Protein AF-A0A3B8JFG4-F1 (afdb_monomer_lite)

Foldseek 3Di:
DPDPPVVVVVVVVVVVVVVVVVVVVVVVVVVVVVVVVVVVVVVVVVVVPDDQDDPVSVVVVVVVVVVVVVVLVVVVVVVVVVLQVVLVVCCVPPHVVRSVVSVVVSVVVSVD

Structure (mmCIF, N/CA/C/O backbone):
data_AF-A0A3B8JFG4-F1
#
_entry.id   AF-A0A3B8JFG4-F1
#
loop_
_atom_site.group_PDB
_atom_site.id
_atom_site.type_symbol
_atom_site.label_atom_id
_atom_site.label_alt_id
_atom_site.label_comp_id
_atom_site.label_asym_id
_atom_site.label_entity_id
_atom_site.label_seq_id
_atom_site.pdbx_PDB_ins_code
_atom_site.Cartn_x
_atom_site.Cartn_y
_atom_site.Cartn_z
_atom_site.occupancy
_atom_site.B_iso_or_equiv
_atom_site.auth_seq_id
_atom_site.auth_comp_id
_atom_site.auth_asym_id
_atom_site.auth_atom_id
_atom_site.pdbx_PDB_model_num
ATOM 1 N N . MET A 1 1 ? -17.653 44.454 40.925 1.00 52.78 1 MET A N 1
ATOM 2 C CA . MET A 1 1 ? -18.273 43.715 39.795 1.00 52.78 1 MET A CA 1
ATOM 3 C C . MET A 1 1 ? -17.380 43.697 38.534 1.00 52.78 1 MET A C 1
ATOM 5 O O . MET A 1 1 ? -17.873 43.921 37.441 1.00 52.78 1 MET A O 1
ATOM 9 N N . GLY A 1 2 ? -16.069 43.414 38.646 1.00 55.16 2 GLY A N 1
ATOM 10 C CA . GLY A 1 2 ? -15.118 43.520 37.514 1.00 55.16 2 GLY A CA 1
ATOM 11 C C . GLY A 1 2 ? -14.401 42.229 37.079 1.00 55.16 2 GLY A C 1
ATOM 12 O O . GLY A 1 2 ? -13.661 42.262 36.104 1.00 55.16 2 GLY A O 1
ATOM 13 N N . GLN A 1 3 ? -14.592 41.095 37.768 1.00 53.41 3 GLN A N 1
ATOM 14 C CA . GLN A 1 3 ? -13.831 39.857 37.498 1.00 53.41 3 GLN A CA 1
ATOM 15 C C . GLN A 1 3 ? -14.503 38.877 36.516 1.00 53.41 3 GLN A C 1
ATOM 17 O O . GLN A 1 3 ? -13.855 37.955 36.031 1.00 53.41 3 GLN A O 1
ATOM 22 N N . THR A 1 4 ? -15.783 39.057 36.180 1.00 59.69 4 THR A N 1
ATOM 23 C CA . THR A 1 4 ? -16.517 38.113 35.314 1.00 59.69 4 THR A CA 1
ATOM 24 C C . THR A 1 4 ? -16.226 38.299 33.821 1.00 59.69 4 THR A C 1
ATOM 26 O O . THR A 1 4 ? -16.380 37.362 33.044 1.00 59.69 4 THR A O 1
ATOM 29 N N . ASN A 1 5 ? -15.770 39.484 33.399 1.00 58.69 5 ASN A N 1
ATOM 30 C CA . ASN A 1 5 ? -15.576 39.809 31.979 1.00 58.69 5 ASN A CA 1
ATOM 31 C C . ASN A 1 5 ? -14.160 39.465 31.462 1.00 58.69 5 ASN A C 1
ATOM 33 O O . ASN A 1 5 ? -13.945 39.281 30.264 1.00 58.69 5 ASN A O 1
ATOM 37 N N . THR A 1 6 ? -13.170 39.337 32.351 1.00 62.59 6 THR A N 1
ATOM 38 C CA . THR A 1 6 ? -11.789 38.975 31.983 1.00 62.59 6 THR A CA 1
ATOM 39 C C . THR A 1 6 ? -11.620 37.468 31.785 1.00 62.59 6 THR A C 1
ATOM 41 O O . THR A 1 6 ? -10.946 37.054 30.843 1.00 62.59 6 THR A O 1
ATOM 44 N N . THR A 1 7 ? -12.292 36.645 32.592 1.00 61.97 7 THR A N 1
ATOM 45 C CA . THR A 1 7 ? -12.234 35.173 32.519 1.00 61.97 7 THR A CA 1
ATOM 46 C C . THR A 1 7 ? -12.928 34.598 31.277 1.00 61.97 7 THR A C 1
ATOM 48 O O . THR A 1 7 ? -12.452 33.618 30.703 1.00 61.97 7 THR A O 1
ATOM 51 N N . MET A 1 8 ? -13.998 35.229 30.778 1.00 59.88 8 MET A N 1
ATOM 52 C CA . MET A 1 8 ? -14.635 34.803 29.521 1.00 59.88 8 MET A CA 1
ATOM 53 C C . MET A 1 8 ? -13.784 35.128 28.282 1.00 59.88 8 MET A C 1
ATOM 55 O O . MET A 1 8 ? -13.727 34.334 27.340 1.00 59.88 8 MET A O 1
ATOM 59 N N . ARG A 1 9 ? -13.062 36.259 28.283 1.00 64.31 9 ARG A N 1
ATOM 60 C CA . ARG A 1 9 ? -12.164 36.625 27.171 1.00 64.31 9 ARG A CA 1
ATOM 61 C C . ARG A 1 9 ? -10.918 35.740 27.113 1.00 64.31 9 ARG A C 1
ATOM 63 O O . ARG A 1 9 ? -10.450 35.447 26.013 1.00 64.31 9 ARG A O 1
ATOM 70 N N . THR A 1 10 ? -10.393 35.287 28.254 1.00 64.62 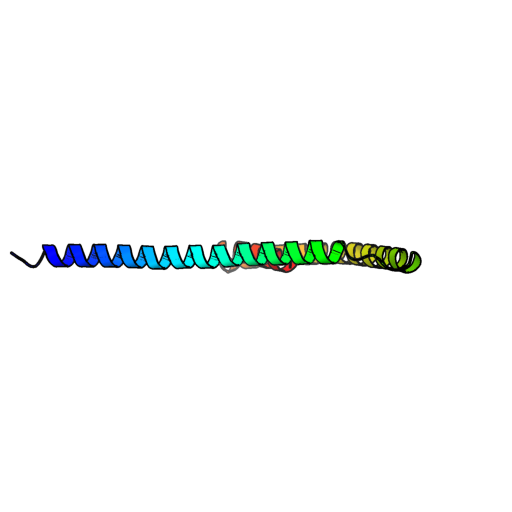10 THR A N 1
ATOM 71 C CA . THR A 1 10 ? -9.231 34.382 28.283 1.00 64.62 10 THR A CA 1
ATOM 72 C C . THR A 1 10 ? -9.591 32.969 27.820 1.00 64.62 10 THR A C 1
ATOM 74 O O . THR A 1 10 ? -8.870 32.424 26.982 1.00 64.62 10 THR A O 1
ATOM 77 N N . LYS A 1 11 ? -10.735 32.408 28.246 1.00 65.50 11 LYS A N 1
ATOM 78 C CA . LYS A 1 11 ? -11.183 31.068 27.814 1.00 65.50 11 LYS A CA 1
ATOM 79 C C . LYS A 1 11 ? -11.444 30.995 26.302 1.00 65.50 11 LYS A C 1
ATOM 81 O O . LYS A 1 11 ? -10.935 30.103 25.630 1.00 65.50 11 LYS A O 1
ATOM 86 N N . GLY A 1 12 ? -12.134 31.992 25.737 1.00 70.50 12 GLY A N 1
ATOM 87 C CA . GLY A 1 12 ? -12.385 32.058 24.290 1.00 70.50 12 GLY A CA 1
ATOM 88 C C . GLY A 1 12 ? -11.121 32.260 23.441 1.00 70.50 12 GLY A C 1
ATOM 89 O O . GLY A 1 12 ? -11.050 31.782 22.306 1.00 70.50 12 GLY A O 1
ATOM 90 N N . LYS A 1 13 ? -10.099 32.941 23.980 1.00 69.56 13 LYS A N 1
ATOM 91 C CA . LYS A 1 13 ? -8.795 33.097 23.315 1.00 69.56 13 LYS A CA 1
ATOM 92 C C . LYS A 1 13 ? -7.987 31.794 23.359 1.00 69.56 13 LYS A C 1
ATOM 94 O O . LYS A 1 13 ? -7.382 31.460 22.347 1.00 69.56 13 LYS A O 1
ATOM 99 N N . SER A 1 14 ? -8.035 31.050 24.468 1.00 67.62 14 SER A N 1
ATOM 100 C CA . SER A 1 14 ? -7.390 29.735 24.616 1.00 67.62 14 SER A CA 1
ATOM 101 C C . SER A 1 14 ? -7.919 28.719 23.603 1.00 67.62 14 SER A C 1
ATOM 103 O O . SER A 1 14 ? -7.143 28.201 22.806 1.00 67.62 14 SER A O 1
ATOM 105 N N . GLU A 1 15 ? -9.239 28.516 23.529 1.00 71.31 15 GLU A N 1
ATOM 106 C CA . GLU A 1 15 ? -9.821 27.534 22.595 1.00 71.31 15 GLU A CA 1
ATOM 107 C C . GLU A 1 15 ? -9.637 27.924 21.125 1.00 71.31 15 GLU A C 1
ATOM 109 O O . GLU A 1 15 ? -9.472 27.074 20.248 1.00 71.31 15 GLU A O 1
ATOM 114 N N . ARG A 1 16 ? -9.626 29.230 20.824 1.00 72.69 16 ARG A N 1
ATOM 115 C CA . ARG A 1 16 ? -9.313 29.710 19.473 1.00 72.69 16 ARG A CA 1
ATOM 116 C C . ARG A 1 16 ? -7.845 29.467 19.115 1.00 72.69 16 ARG A C 1
ATOM 118 O O . ARG A 1 16 ? -7.573 29.164 17.956 1.00 72.69 16 ARG A O 1
ATOM 125 N N . MET A 1 17 ? -6.917 29.601 20.063 1.00 68.69 17 MET A N 1
ATOM 126 C CA . MET A 1 17 ? -5.504 29.275 19.840 1.00 68.69 17 MET A CA 1
ATOM 127 C C . MET A 1 17 ? -5.307 27.762 19.682 1.00 68.69 17 MET A C 1
ATOM 129 O O . MET A 1 17 ? -4.649 27.349 18.735 1.00 68.69 17 MET A O 1
ATOM 133 N N . GLU A 1 18 ? -5.952 26.934 20.503 1.00 73.38 18 GLU A N 1
ATOM 134 C CA . GLU A 1 18 ? -5.892 25.467 20.407 1.00 73.38 18 GLU A CA 1
ATOM 135 C C . GLU A 1 18 ? -6.460 24.940 19.075 1.00 73.38 18 GLU A C 1
ATOM 137 O O . GLU A 1 18 ? -5.826 24.128 18.392 1.00 73.38 18 GLU A O 1
ATOM 142 N N . ARG A 1 19 ? -7.594 25.488 18.610 1.00 78.81 19 ARG A N 1
ATOM 143 C CA . ARG A 1 19 ? -8.110 25.198 17.259 1.00 78.81 19 ARG A CA 1
ATOM 144 C C . ARG A 1 19 ? -7.170 25.657 16.146 1.00 78.81 19 ARG A C 1
ATOM 146 O O . ARG A 1 19 ? -7.037 24.968 15.142 1.00 78.81 19 ARG A O 1
ATOM 153 N N . LYS A 1 20 ? -6.507 26.809 16.295 1.00 74.38 20 LYS A N 1
ATOM 154 C CA . LYS A 1 20 ? -5.528 27.285 15.302 1.00 74.38 20 LYS A CA 1
ATOM 155 C C . LYS A 1 20 ? -4.288 26.395 15.240 1.00 74.38 20 LYS A C 1
ATOM 157 O O . LYS A 1 20 ? -3.806 26.128 14.141 1.00 74.38 20 LYS A O 1
ATOM 162 N N . MET A 1 21 ? -3.801 25.916 16.385 1.00 75.00 21 MET A N 1
ATOM 163 C CA . MET A 1 21 ? -2.654 25.009 16.443 1.00 75.00 21 MET A CA 1
ATOM 164 C C . MET A 1 21 ? -3.004 23.640 15.843 1.00 75.00 21 MET A C 1
ATOM 166 O O . MET A 1 21 ? -2.248 23.145 15.012 1.00 75.00 21 MET A O 1
ATOM 170 N N . SER A 1 22 ? -4.173 23.071 16.164 1.00 83.38 22 SER A N 1
ATOM 171 C CA . SER A 1 22 ? -4.624 21.794 15.577 1.00 83.38 22 SER A CA 1
ATOM 172 C C . SER A 1 22 ? -4.885 21.878 14.068 1.00 83.38 22 SER A C 1
ATOM 174 O O . SER A 1 22 ? -4.437 20.997 13.336 1.00 83.38 22 SER A O 1
ATOM 176 N N . LEU A 1 23 ? -5.518 22.951 13.567 1.00 83.94 23 LEU A N 1
ATOM 177 C CA . LEU A 1 23 ? -5.687 23.143 12.118 1.00 83.94 23 LEU A CA 1
ATOM 178 C C . LEU A 1 23 ? -4.341 23.259 11.397 1.00 83.94 23 LEU A C 1
ATOM 180 O O . LEU A 1 23 ? -4.149 22.625 10.363 1.00 83.94 23 LEU A O 1
ATOM 184 N N . THR A 1 24 ? -3.409 24.049 11.937 1.00 87.56 24 THR A N 1
ATOM 185 C CA . THR A 1 24 ? -2.079 24.226 11.328 1.00 87.56 24 THR A CA 1
ATOM 186 C C . THR A 1 24 ? -1.328 22.895 11.237 1.00 87.56 24 THR A C 1
ATOM 188 O O . THR A 1 24 ? -0.723 22.601 10.206 1.00 87.56 24 THR A O 1
ATOM 191 N N . TRP A 1 25 ? -1.419 22.052 12.270 1.00 90.38 25 TRP A N 1
ATOM 192 C CA . TRP A 1 25 ? -0.825 20.712 12.270 1.00 90.38 25 TRP A CA 1
ATOM 193 C C . TRP A 1 25 ? -1.437 19.790 11.211 1.00 90.38 25 TRP A C 1
ATOM 195 O O . TRP A 1 25 ? -0.695 19.181 10.440 1.00 90.38 25 TRP A O 1
ATOM 205 N N . ILE A 1 26 ? -2.770 19.725 11.119 1.00 89.50 26 ILE A N 1
ATOM 206 C CA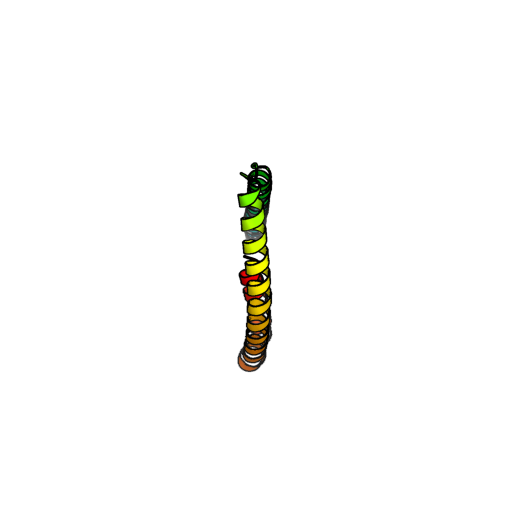 . ILE A 1 26 ? -3.463 18.887 10.12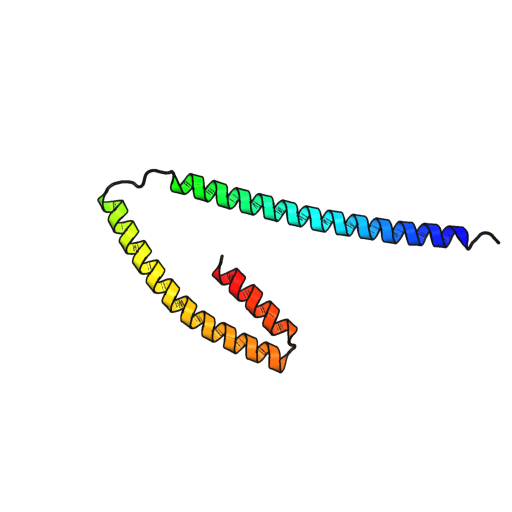4 1.00 89.50 26 ILE A CA 1
ATOM 207 C C . ILE A 1 26 ? -3.101 19.323 8.699 1.00 89.50 26 ILE A C 1
ATOM 209 O O . ILE A 1 26 ? -2.781 18.483 7.859 1.00 89.50 26 ILE A O 1
ATOM 213 N N . ILE A 1 27 ? -3.097 20.633 8.436 1.00 91.12 27 ILE A N 1
ATOM 214 C CA . ILE A 1 27 ? -2.724 21.188 7.128 1.00 91.12 27 ILE A CA 1
ATOM 215 C C . ILE A 1 27 ? -1.269 20.840 6.790 1.00 91.12 27 ILE A C 1
ATOM 217 O O . ILE A 1 27 ? -0.982 20.443 5.664 1.00 91.12 27 ILE A O 1
ATOM 221 N N . THR A 1 28 ? -0.360 20.928 7.764 1.00 90.44 28 THR A N 1
ATOM 222 C CA . THR A 1 28 ? 1.059 20.594 7.562 1.00 90.44 28 THR A CA 1
ATOM 223 C C . THR A 1 28 ? 1.239 19.122 7.179 1.00 90.44 28 THR A C 1
ATOM 225 O O . THR A 1 28 ? 1.910 18.831 6.190 1.00 90.44 28 THR A O 1
ATOM 228 N N . VAL A 1 29 ? 0.602 18.193 7.902 1.00 93.81 29 VAL A N 1
ATOM 229 C CA . VAL A 1 29 ? 0.672 16.752 7.598 1.00 93.81 29 VAL A CA 1
ATOM 230 C C . VAL A 1 29 ? 0.079 16.451 6.220 1.00 93.81 29 VAL A C 1
ATOM 232 O O . VAL A 1 29 ? 0.685 15.719 5.438 1.00 93.81 29 VAL A O 1
ATOM 235 N N . LEU A 1 30 ? -1.063 17.056 5.884 1.00 93.50 30 LEU A N 1
ATOM 236 C CA . LEU A 1 30 ? -1.696 16.870 4.579 1.00 93.50 30 LEU A CA 1
ATOM 237 C C . LEU A 1 30 ? -0.798 17.360 3.431 1.00 93.50 30 LEU A C 1
ATOM 239 O O . LEU A 1 30 ? -0.645 16.656 2.434 1.00 93.50 30 LEU A O 1
ATOM 243 N N . CYS A 1 31 ? -0.160 18.524 3.583 1.00 93.12 31 CYS A N 1
ATOM 244 C CA . CYS A 1 31 ? 0.790 19.043 2.597 1.00 93.12 31 CYS A CA 1
ATOM 245 C C . CYS A 1 31 ? 1.972 18.089 2.377 1.00 93.12 31 CYS A C 1
ATOM 247 O O . CYS A 1 31 ? 2.350 17.854 1.230 1.00 93.12 31 CYS A O 1
ATOM 249 N N . ILE A 1 32 ? 2.528 17.506 3.446 1.00 94.62 32 ILE A N 1
ATOM 250 C CA . ILE A 1 32 ? 3.635 16.542 3.338 1.00 94.62 32 ILE A CA 1
ATOM 2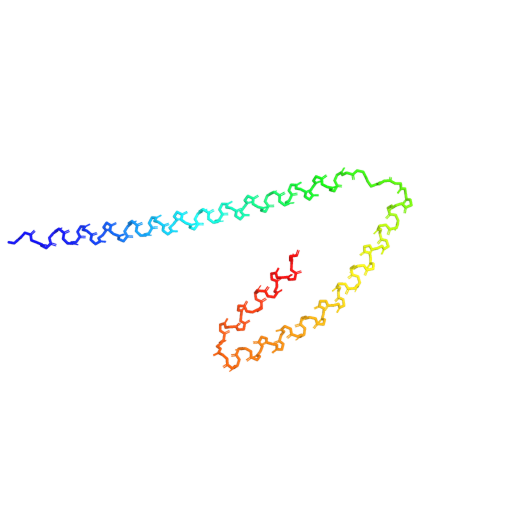51 C C . ILE A 1 32 ? 3.198 15.314 2.534 1.00 94.62 32 ILE A C 1
ATOM 253 O O . ILE A 1 32 ? 3.890 14.934 1.593 1.00 94.62 32 ILE A O 1
ATOM 257 N N . ILE A 1 33 ? 2.027 14.741 2.838 1.00 93.56 33 ILE A N 1
ATOM 258 C CA . ILE A 1 33 ? 1.497 13.567 2.124 1.00 93.56 33 ILE A CA 1
ATOM 259 C C .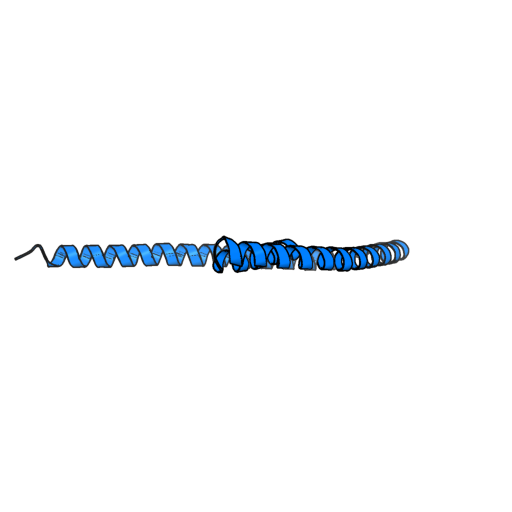 ILE A 1 33 ? 1.365 13.853 0.622 1.00 93.56 33 ILE A C 1
ATOM 261 O O . ILE A 1 33 ? 1.799 13.049 -0.205 1.00 93.56 33 ILE A O 1
ATOM 265 N N . VAL A 1 34 ? 0.807 15.012 0.258 1.00 94.62 34 VAL A N 1
ATOM 266 C CA . VAL A 1 34 ? 0.631 15.406 -1.149 1.00 94.62 34 VAL A CA 1
ATOM 267 C C . VAL A 1 34 ? 1.980 15.553 -1.858 1.00 94.62 34 VAL A C 1
ATOM 269 O O . VAL A 1 34 ? 2.144 15.046 -2.969 1.00 94.62 34 VAL A O 1
ATOM 272 N N . VAL A 1 35 ? 2.962 16.194 -1.216 1.00 95.38 35 VAL A N 1
ATOM 273 C CA . VAL A 1 35 ? 4.312 16.358 -1.780 1.00 95.38 35 VAL A CA 1
ATOM 274 C C . VAL A 1 35 ? 5.003 15.006 -1.964 1.00 95.38 35 VAL A C 1
ATOM 276 O O . VAL A 1 35 ? 5.593 14.764 -3.019 1.00 95.38 35 VAL A O 1
ATOM 279 N N . THR A 1 36 ? 4.895 14.096 -0.993 1.00 94.56 36 THR A N 1
ATOM 280 C CA . THR A 1 36 ? 5.476 12.751 -1.094 1.00 94.56 36 THR A CA 1
ATOM 281 C C . THR A 1 36 ? 4.857 11.955 -2.242 1.00 94.56 36 THR A C 1
ATOM 283 O O . THR A 1 36 ? 5.593 11.391 -3.050 1.00 94.56 36 THR A O 1
ATOM 286 N N . LEU A 1 37 ? 3.527 11.947 -2.376 1.00 93.81 37 LEU A N 1
ATOM 287 C CA . LEU A 1 37 ? 2.853 11.254 -3.481 1.00 93.81 37 LEU A CA 1
ATOM 288 C C . LEU A 1 37 ? 3.237 11.840 -4.847 1.00 93.81 37 LEU A C 1
ATOM 290 O O . LEU A 1 37 ? 3.501 11.085 -5.786 1.00 93.81 37 LEU A O 1
ATOM 294 N N . ALA A 1 38 ? 3.331 13.169 -4.955 1.00 94.25 38 ALA A N 1
ATOM 295 C CA . ALA A 1 38 ? 3.783 13.832 -6.175 1.00 94.25 38 ALA A CA 1
ATOM 296 C C . ALA A 1 38 ? 5.226 13.443 -6.539 1.00 94.25 38 ALA A C 1
ATOM 298 O O . ALA A 1 38 ? 5.514 13.162 -7.703 1.00 94.25 38 ALA A O 1
ATOM 299 N N . TYR A 1 39 ? 6.121 13.368 -5.549 1.00 95.00 39 TYR A N 1
ATOM 300 C CA . TYR A 1 39 ? 7.509 12.953 -5.748 1.00 95.00 39 TYR A CA 1
ATOM 301 C C . TYR A 1 39 ? 7.625 11.489 -6.193 1.00 95.00 39 TYR A C 1
ATOM 303 O O . TYR A 1 39 ? 8.338 11.195 -7.156 1.00 95.00 39 TYR A O 1
ATOM 311 N N . VAL A 1 40 ? 6.887 10.576 -5.550 1.00 94.31 40 VAL A N 1
ATOM 312 C CA . VAL A 1 40 ? 6.841 9.154 -5.937 1.00 94.31 40 VAL A CA 1
ATOM 313 C C . VAL A 1 40 ? 6.349 9.007 -7.377 1.00 94.31 40 VAL A C 1
ATOM 315 O O . VAL A 1 40 ? 6.976 8.302 -8.172 1.00 94.31 40 VAL A O 1
ATOM 318 N N . LEU A 1 41 ? 5.279 9.718 -7.746 1.00 93.94 41 LEU A N 1
ATOM 319 C CA . LEU A 1 41 ? 4.732 9.680 -9.101 1.00 93.94 41 LEU A CA 1
ATOM 320 C C . LEU A 1 41 ? 5.716 10.248 -10.133 1.00 93.94 41 LEU A C 1
ATOM 322 O O . LEU A 1 41 ? 5.913 9.653 -11.194 1.00 93.94 41 LEU A O 1
ATOM 326 N N . TRP A 1 42 ? 6.371 11.366 -9.816 1.00 94.88 42 TRP A N 1
ATOM 327 C CA . TRP A 1 42 ? 7.401 11.952 -10.671 1.00 94.88 42 TRP A CA 1
ATOM 328 C C . TRP A 1 42 ? 8.555 10.974 -10.905 1.00 94.88 42 TRP A C 1
ATOM 330 O O . TRP A 1 42 ? 8.955 10.746 -12.050 1.00 94.88 42 TRP A O 1
ATOM 340 N N . ASN A 1 43 ? 9.063 10.356 -9.835 1.00 93.31 43 ASN A N 1
ATOM 341 C CA . ASN A 1 43 ? 10.145 9.382 -9.917 1.00 93.31 43 ASN A CA 1
ATOM 342 C C . ASN A 1 43 ? 9.736 8.160 -10.755 1.00 93.31 43 ASN A C 1
ATOM 344 O O . ASN A 1 43 ? 10.482 7.735 -11.636 1.00 93.31 43 ASN A O 1
ATOM 348 N N . TYR A 1 44 ? 8.517 7.654 -10.558 1.00 92.81 44 TYR A N 1
ATOM 349 C CA . TYR A 1 44 ? 7.970 6.546 -11.337 1.00 92.81 44 TYR A CA 1
ATOM 350 C C . TYR A 1 44 ? 7.895 6.864 -12.840 1.0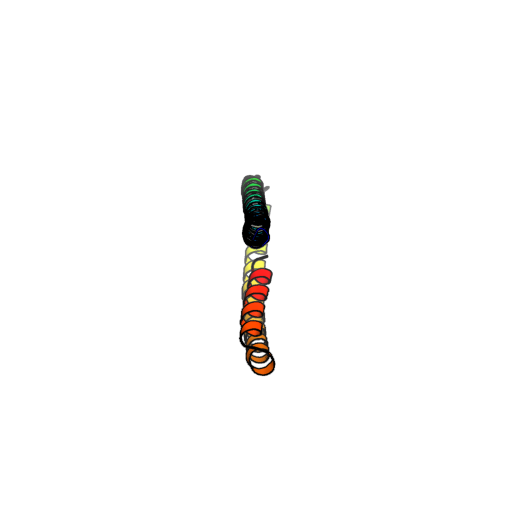0 92.81 44 TYR A C 1
ATOM 352 O O . TYR A 1 44 ? 8.363 6.076 -13.665 1.00 92.81 44 TYR A O 1
ATOM 360 N N . ILE A 1 45 ? 7.367 8.036 -13.214 1.00 92.75 45 ILE A N 1
ATOM 361 C CA . ILE A 1 45 ? 7.282 8.466 -14.620 1.00 92.75 45 ILE A CA 1
ATOM 362 C C . ILE A 1 45 ? 8.682 8.638 -15.219 1.00 92.75 45 ILE A C 1
ATOM 364 O O . ILE A 1 45 ? 8.921 8.231 -16.356 1.00 92.75 45 ILE A O 1
ATOM 368 N N . ARG A 1 46 ? 9.612 9.229 -14.463 1.00 91.44 46 ARG A N 1
ATOM 369 C CA . ARG A 1 46 ? 11.001 9.430 -14.894 1.00 91.44 46 ARG A CA 1
ATOM 370 C C . ARG A 1 46 ? 11.699 8.101 -15.156 1.00 91.44 46 ARG A C 1
ATOM 372 O O . ARG A 1 46 ? 12.381 7.983 -16.168 1.00 91.44 46 ARG A O 1
ATOM 379 N N . ILE A 1 47 ? 11.513 7.114 -14.282 1.00 89.00 47 ILE A N 1
ATOM 380 C CA . ILE A 1 47 ? 12.118 5.786 -14.428 1.00 89.00 47 ILE A CA 1
ATOM 381 C C . ILE A 1 47 ? 11.546 5.052 -15.640 1.00 89.00 47 ILE A C 1
ATOM 383 O O . ILE A 1 47 ? 12.305 4.527 -16.446 1.00 89.00 47 ILE A O 1
ATOM 387 N N . ARG A 1 48 ? 10.224 5.079 -15.825 1.00 84.75 48 ARG A N 1
ATOM 388 C CA . ARG A 1 48 ? 9.562 4.403 -16.952 1.00 84.75 48 ARG A CA 1
ATOM 389 C C . ARG A 1 48 ? 9.907 4.953 -18.334 1.00 84.75 48 ARG A C 1
ATOM 391 O O . ARG A 1 48 ? 9.673 4.269 -19.319 1.00 84.75 48 ARG A O 1
ATOM 398 N N . LYS A 1 49 ? 10.385 6.194 -18.422 1.00 82.31 49 LYS A N 1
ATOM 399 C CA . LYS A 1 49 ? 10.802 6.817 -19.688 1.00 82.31 49 LYS A CA 1
ATOM 400 C C . LYS A 1 49 ? 12.233 6.457 -20.091 1.00 82.31 49 LYS A C 1
ATOM 402 O O . LYS A 1 49 ? 12.656 6.841 -21.177 1.00 82.31 49 LYS A O 1
ATOM 407 N N . MET A 1 50 ? 12.992 5.789 -19.222 1.00 82.56 50 MET A N 1
ATOM 408 C CA . MET A 1 50 ? 14.344 5.355 -19.558 1.00 82.56 50 MET A CA 1
ATOM 409 C C . MET A 1 50 ? 14.272 4.188 -20.556 1.00 82.56 50 MET A C 1
ATOM 411 O O . MET A 1 50 ? 13.412 3.325 -20.392 1.00 82.56 50 MET A O 1
ATOM 415 N N . PRO A 1 51 ? 15.126 4.166 -21.596 1.00 75.06 51 PRO A N 1
ATOM 416 C CA . PRO A 1 51 ? 15.090 3.122 -22.612 1.00 75.06 51 PRO A CA 1
ATOM 417 C C . PRO A 1 51 ? 15.393 1.760 -21.983 1.00 75.06 51 PRO A C 1
ATOM 419 O O . PRO A 1 51 ? 16.405 1.583 -21.302 1.00 75.06 51 PRO A O 1
ATOM 422 N N . GLU A 1 52 ? 14.499 0.804 -22.211 1.00 66.81 52 GLU A N 1
ATOM 423 C CA . GLU A 1 52 ? 14.701 -0.592 -21.840 1.00 66.81 52 GLU A CA 1
ATOM 424 C C . GLU A 1 52 ? 15.717 -1.176 -22.838 1.00 66.81 52 GLU A C 1
ATOM 426 O O . GLU A 1 52 ? 15.473 -1.130 -24.034 1.00 66.81 52 GLU A O 1
ATOM 431 N N . GLY A 1 53 ? 16.887 -1.600 -22.348 1.00 75.06 53 GLY A N 1
ATOM 432 C CA . GLY A 1 53 ? 18.129 -1.893 -23.094 1.00 75.06 53 GLY A CA 1
ATOM 433 C C . GLY A 1 53 ? 18.027 -2.668 -24.421 1.00 75.06 53 GLY A C 1
ATOM 434 O O . GLY A 1 53 ? 17.607 -2.129 -25.437 1.00 75.06 53 GLY A O 1
ATOM 435 N N . THR A 1 54 ? 18.568 -3.887 -24.485 1.00 82.75 54 THR A N 1
ATOM 436 C CA . THR A 1 54 ? 18.530 -4.725 -25.704 1.00 82.75 54 THR A CA 1
ATOM 437 C C . THR A 1 54 ? 17.259 -5.579 -25.736 1.00 82.75 54 THR A C 1
ATOM 439 O O . THR A 1 54 ? 16.661 -5.819 -24.689 1.00 82.75 54 THR A O 1
ATOM 442 N N . ALA A 1 55 ? 16.851 -6.071 -26.915 1.00 82.62 55 ALA A N 1
ATOM 443 C CA . ALA A 1 55 ? 15.646 -6.901 -27.071 1.00 82.62 55 ALA A CA 1
ATOM 444 C C . ALA A 1 55 ? 15.627 -8.107 -26.108 1.00 82.62 55 ALA A C 1
ATOM 446 O O . ALA A 1 55 ? 14.655 -8.297 -25.382 1.00 82.62 55 ALA A O 1
ATOM 447 N N . ASP A 1 56 ? 16.751 -8.821 -25.995 1.00 85.69 56 ASP A N 1
ATOM 448 C CA . ASP A 1 56 ? 16.897 -9.947 -25.063 1.00 85.69 56 ASP A CA 1
ATOM 449 C C . ASP A 1 56 ? 16.685 -9.529 -23.597 1.00 85.69 56 ASP A C 1
ATOM 451 O O . ASP A 1 56 ? 16.127 -10.277 -22.798 1.00 85.69 56 ASP A O 1
ATOM 455 N N . MET A 1 57 ? 17.107 -8.319 -23.214 1.00 84.19 57 MET A N 1
ATOM 456 C CA . MET A 1 57 ? 16.960 -7.824 -21.843 1.00 84.19 57 MET A CA 1
ATOM 457 C C . MET A 1 57 ? 15.495 -7.529 -21.494 1.00 84.19 57 MET A C 1
ATOM 459 O O . MET A 1 57 ? 15.077 -7.775 -20.361 1.00 84.19 57 MET A O 1
ATOM 463 N N . ILE A 1 58 ? 14.717 -7.029 -22.460 1.00 86.62 58 ILE A N 1
ATOM 464 C CA . ILE A 1 58 ? 13.278 -6.771 -22.306 1.00 86.62 58 ILE A CA 1
ATOM 465 C C . ILE A 1 58 ? 12.530 -8.093 -22.109 1.00 86.62 58 ILE A C 1
ATOM 467 O O . ILE A 1 58 ? 11.728 -8.213 -21.178 1.00 86.62 58 ILE A O 1
ATOM 471 N N . ASP A 1 59 ? 12.844 -9.104 -22.920 1.00 88.25 59 ASP A N 1
ATOM 472 C CA . ASP A 1 59 ? 12.212 -10.423 -22.836 1.00 88.25 59 ASP A CA 1
ATOM 473 C C . ASP A 1 59 ? 12.508 -11.110 -21.494 1.00 88.25 59 ASP A C 1
ATOM 475 O O . ASP A 1 59 ? 11.599 -11.618 -20.828 1.00 88.25 59 ASP A O 1
ATOM 479 N N . MET A 1 60 ? 13.759 -11.049 -21.023 1.00 89.12 60 MET A N 1
ATOM 480 C CA . MET A 1 60 ? 14.127 -11.586 -19.707 1.00 89.12 60 MET A CA 1
ATOM 481 C C . MET A 1 60 ? 13.431 -10.831 -18.567 1.00 89.12 60 MET A C 1
ATOM 483 O O . MET A 1 60 ? 12.915 -11.454 -17.633 1.00 89.12 60 MET A O 1
ATOM 487 N N . ALA A 1 61 ? 13.350 -9.498 -18.646 1.00 89.00 61 ALA A N 1
ATOM 488 C CA . ALA A 1 61 ? 12.633 -8.689 -17.662 1.00 89.00 61 ALA A CA 1
ATOM 489 C C . ALA A 1 61 ? 11.130 -9.021 -17.626 1.00 89.00 61 ALA A C 1
ATOM 491 O O . ALA A 1 61 ? 10.537 -9.082 -16.543 1.00 89.00 61 ALA A O 1
ATOM 492 N N . ALA A 1 62 ? 10.516 -9.290 -18.781 1.00 88.81 62 ALA A N 1
ATOM 493 C CA . ALA A 1 62 ? 9.117 -9.694 -18.875 1.00 88.81 62 ALA A CA 1
ATOM 494 C C . ALA A 1 62 ? 8.864 -11.051 -18.198 1.00 88.81 62 ALA A C 1
ATOM 496 O O . ALA A 1 62 ? 7.912 -11.178 -17.419 1.00 88.81 62 ALA A O 1
ATOM 497 N N . ILE A 1 63 ? 9.742 -12.036 -18.417 1.00 93.31 63 ILE A N 1
ATOM 498 C CA . ILE A 1 63 ? 9.656 -13.355 -17.771 1.00 93.31 63 ILE A CA 1
ATOM 499 C C . ILE A 1 63 ? 9.770 -13.209 -16.249 1.00 93.31 63 ILE A C 1
ATOM 501 O O . ILE A 1 63 ? 8.898 -13.698 -15.524 1.00 93.31 63 ILE A O 1
ATOM 505 N N . ILE A 1 64 ? 10.769 -12.472 -15.754 1.00 93.19 64 ILE A N 1
ATOM 506 C CA . ILE A 1 64 ? 10.963 -12.237 -14.313 1.00 93.19 64 ILE A CA 1
ATOM 507 C C . ILE A 1 64 ? 9.736 -11.549 -13.707 1.00 93.19 64 ILE A C 1
ATOM 509 O O . ILE A 1 64 ? 9.224 -11.986 -12.675 1.00 93.19 64 ILE A O 1
ATOM 513 N N . ARG A 1 65 ? 9.216 -10.505 -14.363 1.00 93.19 65 ARG A N 1
ATOM 514 C CA . ARG A 1 65 ? 8.033 -9.777 -13.889 1.00 93.19 65 ARG A CA 1
ATOM 515 C C . ARG A 1 65 ? 6.790 -10.664 -13.851 1.00 93.19 65 ARG A C 1
ATOM 517 O O . ARG A 1 65 ? 5.995 -10.556 -12.918 1.00 93.19 65 ARG A O 1
ATOM 524 N N . SER A 1 66 ? 6.624 -11.547 -14.835 1.00 94.69 66 SER A N 1
ATOM 525 C CA . SER A 1 66 ? 5.515 -12.505 -14.860 1.00 94.69 66 SER A CA 1
ATOM 526 C C . SER A 1 66 ? 5.601 -13.507 -13.700 1.00 94.69 66 SER A C 1
ATOM 528 O O . SER A 1 66 ? 4.602 -13.725 -13.011 1.00 94.69 66 SER A O 1
ATOM 530 N N . GLY A 1 67 ? 6.800 -14.027 -13.412 1.00 93.25 67 GLY A N 1
ATOM 531 C CA . GLY A 1 67 ? 7.054 -14.924 -12.285 1.00 93.25 67 GLY A CA 1
ATOM 532 C C . GLY A 1 67 ? 6.841 -14.240 -10.934 1.00 93.25 67 GLY A C 1
ATOM 533 O O . GLY A 1 67 ? 6.144 -14.780 -10.075 1.00 93.25 67 GLY A O 1
ATOM 534 N N . ALA A 1 68 ? 7.350 -13.015 -10.771 1.00 95.06 68 ALA A N 1
ATOM 535 C CA . ALA A 1 68 ? 7.156 -12.212 -9.564 1.00 95.06 68 ALA A CA 1
ATOM 536 C C . ALA A 1 68 ? 5.670 -11.928 -9.298 1.00 95.06 68 ALA A C 1
ATOM 538 O O . ALA A 1 68 ? 5.196 -12.106 -8.178 1.00 95.06 68 ALA A O 1
ATOM 539 N N . ASN A 1 69 ? 4.903 -11.565 -10.331 1.00 93.75 69 ASN A N 1
ATOM 540 C CA . ASN A 1 69 ? 3.460 -11.358 -10.201 1.00 93.75 69 ASN A CA 1
ATOM 541 C C . ASN A 1 69 ? 2.713 -12.650 -9.828 1.00 93.75 69 ASN A C 1
ATOM 543 O O . ASN A 1 69 ? 1.783 -12.607 -9.019 1.00 93.75 69 ASN A O 1
ATOM 547 N N . ALA A 1 70 ? 3.096 -13.796 -10.399 1.00 94.50 70 ALA A N 1
ATOM 548 C CA . ALA A 1 70 ? 2.487 -15.087 -10.074 1.00 94.50 70 ALA A CA 1
ATOM 549 C C . ALA A 1 70 ? 2.767 -15.509 -8.620 1.00 94.50 70 ALA A C 1
ATOM 551 O O . ALA A 1 70 ? 1.859 -15.970 -7.917 1.00 94.50 70 ALA A O 1
ATOM 552 N N . PHE A 1 71 ? 4.001 -15.296 -8.157 1.00 94.12 71 PHE A N 1
ATOM 553 C CA . PHE A 1 71 ? 4.406 -15.532 -6.776 1.00 94.12 71 PHE A CA 1
ATOM 554 C C . PHE A 1 71 ? 3.652 -14.614 -5.804 1.00 94.12 71 PHE A C 1
ATOM 556 O O . PHE A 1 71 ? 2.933 -15.119 -4.939 1.00 94.12 71 PHE A O 1
ATOM 563 N N . MET A 1 72 ? 3.700 -13.291 -6.017 1.00 93.19 72 MET A N 1
ATOM 564 C CA . MET A 1 72 ? 3.030 -12.304 -5.156 1.00 93.19 72 MET A CA 1
ATOM 565 C C . MET A 1 72 ? 1.527 -12.571 -5.032 1.00 93.19 72 MET A C 1
ATOM 567 O O . MET A 1 72 ? 0.967 -12.501 -3.941 1.00 93.19 72 MET A O 1
ATOM 571 N N . LYS A 1 73 ? 0.853 -12.950 -6.127 1.00 93.06 73 LYS A N 1
ATOM 572 C CA . LYS A 1 73 ? -0.581 -13.284 -6.094 1.00 93.06 73 LYS A CA 1
ATOM 573 C C . LYS A 1 73 ? -0.885 -14.482 -5.191 1.00 93.06 73 LYS A C 1
ATOM 575 O O . LYS A 1 73 ? -1.919 -14.504 -4.522 1.00 93.06 73 LYS A O 1
ATOM 580 N N . THR A 1 74 ? -0.016 -15.487 -5.197 1.00 94.25 74 THR A N 1
ATOM 581 C CA . THR A 1 74 ? -0.193 -16.703 -4.395 1.00 94.25 74 THR A CA 1
ATOM 582 C C . THR A 1 74 ? 0.123 -16.434 -2.926 1.00 94.25 74 THR A C 1
ATOM 584 O O . THR A 1 74 ? -0.638 -16.844 -2.049 1.00 94.25 74 THR A O 1
ATOM 587 N N . GLU A 1 75 ? 1.190 -15.686 -2.653 1.00 93.19 75 GLU A N 1
ATOM 588 C CA . GLU A 1 75 ? 1.595 -15.309 -1.300 1.00 93.19 75 GLU A CA 1
ATOM 589 C C . GLU A 1 75 ? 0.568 -14.383 -0.634 1.00 93.19 75 GLU A C 1
ATOM 591 O O . GLU A 1 75 ? 0.078 -14.693 0.455 1.00 93.19 75 GLU A O 1
ATOM 596 N N . TYR A 1 76 ? 0.144 -13.310 -1.312 1.00 93.75 76 TYR A N 1
ATOM 597 C CA . TYR A 1 76 ? -0.867 -12.391 -0.782 1.00 93.75 76 TYR A CA 1
ATOM 598 C C . TYR A 1 76 ? -2.207 -13.069 -0.524 1.00 93.75 76 TYR A C 1
ATOM 600 O O . TYR A 1 76 ? -2.897 -12.703 0.426 1.00 93.75 76 TYR A O 1
ATOM 608 N N . LYS A 1 77 ? -2.572 -14.096 -1.299 1.00 93.62 77 LYS A N 1
ATOM 609 C CA . LYS A 1 77 ? -3.769 -14.894 -1.012 1.00 93.62 77 LYS A CA 1
ATOM 610 C C . LYS A 1 77 ? -3.648 -15.624 0.329 1.00 93.62 77 LYS A C 1
ATOM 612 O O . LYS A 1 77 ? -4.606 -15.632 1.100 1.00 93.62 77 LYS A O 1
ATOM 617 N N . THR A 1 78 ? -2.489 -16.210 0.616 1.00 94.56 78 THR A N 1
ATOM 618 C CA . THR A 1 78 ? -2.224 -16.879 1.897 1.00 94.56 78 THR A CA 1
ATOM 619 C C . THR A 1 78 ? -2.197 -15.873 3.047 1.00 94.56 78 THR A C 1
ATOM 621 O O . THR A 1 78 ? -2.873 -16.081 4.055 1.00 94.56 78 THR A O 1
ATOM 624 N N . ILE A 1 79 ? -1.499 -14.746 2.877 1.00 94.25 79 ILE A N 1
ATOM 625 C CA . ILE A 1 79 ? -1.428 -13.674 3.882 1.00 94.25 79 ILE A CA 1
ATOM 626 C C . ILE A 1 79 ? -2.825 -13.120 4.186 1.00 94.25 79 ILE A C 1
ATOM 628 O O . ILE A 1 79 ? -3.163 -12.946 5.354 1.00 94.25 79 ILE A O 1
ATOM 632 N N . ALA A 1 80 ? -3.671 -12.909 3.174 1.00 93.31 80 ALA A N 1
ATOM 633 C CA . ALA A 1 80 ? -5.029 -12.400 3.365 1.00 93.31 80 ALA A CA 1
ATOM 634 C C . ALA A 1 80 ? -5.868 -13.295 4.290 1.00 93.31 80 ALA A C 1
ATOM 636 O O . ALA A 1 80 ? -6.581 -12.789 5.157 1.00 93.31 80 ALA A O 1
ATOM 637 N N . ILE A 1 81 ? -5.750 -14.620 4.156 1.00 93.94 81 ILE A N 1
ATOM 638 C CA . ILE A 1 81 ? -6.448 -15.574 5.030 1.00 93.94 81 ILE A CA 1
ATOM 639 C C . ILE A 1 81 ? -5.970 -15.414 6.479 1.00 93.94 81 ILE A C 1
ATOM 641 O O . ILE A 1 81 ? -6.787 -15.323 7.395 1.00 93.94 81 ILE A O 1
ATOM 645 N N . VAL A 1 82 ? -4.655 -15.327 6.687 1.00 95.12 82 VAL A N 1
ATOM 646 C CA . VAL A 1 82 ? -4.060 -15.156 8.021 1.00 95.12 82 VAL A CA 1
ATOM 647 C C . VAL A 1 82 ? -4.478 -13.821 8.647 1.00 95.12 82 VAL A C 1
ATOM 649 O O . VAL A 1 82 ? -4.871 -13.789 9.813 1.00 95.12 82 VAL A O 1
ATOM 652 N N . VAL A 1 83 ? -4.469 -12.732 7.875 1.00 95.25 83 VAL A N 1
ATOM 653 C CA . VAL A 1 83 ? -4.887 -11.396 8.331 1.00 95.25 83 VAL A CA 1
ATOM 654 C C . VAL A 1 83 ? -6.346 -11.398 8.785 1.00 95.25 83 VAL A C 1
ATOM 656 O O . VAL A 1 83 ? -6.655 -10.851 9.842 1.00 95.25 83 VAL A O 1
ATOM 659 N N . VAL A 1 84 ? -7.243 -12.044 8.034 1.00 93.94 84 VAL A N 1
ATOM 660 C CA . VAL A 1 84 ? -8.661 -12.150 8.412 1.00 93.94 84 VAL A CA 1
ATOM 661 C C . VAL A 1 84 ? -8.830 -12.939 9.710 1.00 93.94 84 VAL A C 1
ATOM 663 O O . VAL A 1 84 ? -9.567 -12.500 10.593 1.00 93.94 84 VAL A O 1
ATOM 666 N N . LEU A 1 85 ? -8.125 -14.064 9.863 1.00 94.56 85 LEU A N 1
ATOM 667 C CA . LEU A 1 85 ? -8.182 -14.867 11.088 1.00 94.56 85 LEU A CA 1
ATOM 668 C C . LEU A 1 85 ? -7.697 -14.075 12.305 1.00 94.56 85 LEU A C 1
ATOM 670 O O . LEU A 1 85 ? -8.394 -14.021 13.318 1.00 94.56 85 LEU A O 1
ATOM 674 N N . ILE A 1 86 ? -6.545 -13.411 12.197 1.00 94.12 86 ILE A N 1
ATOM 675 C CA . ILE A 1 86 ? -5.996 -12.596 13.289 1.00 94.12 86 ILE A CA 1
ATOM 676 C C . ILE A 1 86 ? -6.928 -11.422 13.600 1.00 94.12 86 ILE A C 1
ATOM 678 O O . ILE A 1 86 ? -7.222 -11.169 14.767 1.00 94.12 86 ILE A O 1
ATOM 682 N N . SER A 1 87 ? -7.458 -10.742 12.581 1.00 93.44 87 SER A N 1
ATOM 683 C CA . SER A 1 87 ? -8.412 -9.648 12.776 1.00 93.44 87 SER A CA 1
ATOM 684 C C . SER A 1 87 ? -9.670 -10.098 13.518 1.00 93.44 87 SER A C 1
ATOM 686 O O . SER A 1 87 ? -10.187 -9.342 14.343 1.00 93.44 87 SER A O 1
ATOM 688 N N . LEU A 1 88 ? -10.182 -11.298 13.229 1.00 93.00 88 LEU A N 1
ATOM 689 C CA . LEU A 1 88 ? -11.350 -11.849 13.915 1.00 93.00 88 LEU A CA 1
ATOM 690 C C . LEU A 1 88 ? -11.034 -12.115 15.392 1.00 93.00 88 LEU A C 1
ATOM 692 O O . LEU A 1 88 ? -11.803 -11.724 16.268 1.00 93.00 88 LEU A O 1
ATOM 696 N N . VAL A 1 89 ? -9.877 -12.724 15.668 1.00 93.75 89 VAL A N 1
ATOM 697 C CA . VAL A 1 89 ? -9.415 -12.994 17.037 1.00 93.75 89 VAL A CA 1
ATOM 698 C C . VAL A 1 89 ? -9.254 -11.688 17.818 1.00 93.75 89 VAL A C 1
ATOM 700 O O . VAL A 1 89 ? -9.789 -11.567 18.918 1.00 93.75 89 VAL A O 1
ATOM 703 N N . LEU A 1 90 ? -8.607 -10.675 17.238 1.00 91.69 90 LEU A N 1
ATOM 704 C CA . LEU A 1 90 ? -8.440 -9.367 17.881 1.00 91.69 90 LEU A CA 1
ATOM 705 C C . LEU A 1 90 ? -9.781 -8.665 18.126 1.00 91.69 90 LEU A C 1
ATOM 707 O O . LEU A 1 90 ? -9.985 -8.090 19.195 1.00 91.69 90 LEU A O 1
ATOM 711 N N . SER A 1 91 ? -10.715 -8.750 17.176 1.00 90.44 91 SER A N 1
ATOM 712 C CA . SER A 1 91 ? -12.039 -8.140 17.319 1.00 90.44 91 SER A CA 1
ATOM 713 C C . SER A 1 91 ? -12.914 -8.814 18.382 1.00 90.44 91 SER A C 1
ATOM 715 O O . SER A 1 91 ? -13.819 -8.156 18.896 1.00 90.44 91 SER A O 1
ATOM 717 N N . LEU A 1 92 ? -12.707 -10.105 18.667 1.00 88.38 92 LEU A N 1
ATOM 718 C CA . LEU A 1 92 ? -13.484 -10.857 19.661 1.00 88.38 92 LEU A CA 1
ATOM 719 C C . LEU A 1 92 ? -12.883 -10.773 21.071 1.00 88.38 92 LEU A C 1
ATOM 721 O O . LEU A 1 92 ? -13.640 -10.719 22.036 1.00 88.38 92 LEU A O 1
ATOM 725 N N . PHE A 1 93 ? -11.552 -10.765 21.194 1.00 90.75 93 PHE A N 1
ATOM 726 C CA . PHE A 1 93 ? -10.862 -10.820 22.490 1.00 90.75 93 PHE A CA 1
ATOM 727 C C . PHE A 1 93 ? -10.455 -9.454 23.057 1.00 90.75 93 PHE A C 1
ATOM 729 O O . PHE A 1 93 ? -10.280 -9.348 24.268 1.00 90.75 93 PHE A O 1
ATOM 736 N N . VAL A 1 94 ? -10.277 -8.427 22.217 1.00 89.19 94 VAL A N 1
ATOM 737 C CA . VAL A 1 94 ? -9.805 -7.100 22.652 1.00 89.19 94 VAL A CA 1
ATOM 738 C C . VAL A 1 94 ? -10.924 -6.072 22.529 1.00 89.19 94 VAL A C 1
ATOM 740 O O . VAL A 1 94 ? -11.568 -5.726 23.514 1.00 89.19 94 VAL A O 1
ATOM 743 N N . GLU A 1 95 ? -11.174 -5.590 21.313 1.00 87.25 95 GLU A N 1
ATOM 744 C CA . GLU A 1 95 ? -12.194 -4.591 21.012 1.00 87.25 95 GLU A CA 1
ATOM 745 C C . GLU A 1 95 ? -12.461 -4.589 19.499 1.00 87.25 95 GLU A C 1
ATOM 747 O O . GLU A 1 95 ? -11.562 -4.853 18.694 1.00 87.25 95 GLU A O 1
ATOM 752 N N . LYS A 1 96 ? -13.685 -4.245 19.077 1.00 83.56 96 LYS A N 1
ATOM 753 C CA . LYS A 1 96 ? -14.058 -4.202 17.647 1.00 83.56 96 LYS A CA 1
ATOM 754 C C . LYS A 1 96 ? -13.160 -3.261 16.834 1.00 83.56 96 LYS A C 1
ATOM 756 O O . LYS A 1 96 ? -12.842 -3.531 15.678 1.00 83.56 96 LYS A O 1
ATOM 761 N N . THR A 1 97 ? -12.726 -2.171 17.452 1.00 88.19 97 THR A N 1
ATOM 762 C CA . THR A 1 97 ? -11.833 -1.152 16.889 1.00 88.19 97 THR A CA 1
ATOM 763 C C . THR A 1 97 ? -10.448 -1.713 16.564 1.00 88.19 97 THR A C 1
ATOM 765 O O . THR A 1 97 ? -9.873 -1.333 15.545 1.00 88.19 97 THR A O 1
ATOM 768 N N . SER A 1 98 ? -9.939 -2.665 17.355 1.00 88.25 98 SER A N 1
ATOM 769 C CA . SER A 1 98 ? -8.619 -3.280 17.154 1.00 88.25 98 SER A CA 1
ATOM 770 C C . SER A 1 98 ? -8.540 -4.144 15.892 1.00 88.25 98 SER A C 1
ATOM 772 O O . SER A 1 98 ? -7.510 -4.162 15.223 1.00 88.25 98 SER A O 1
ATOM 774 N N . GLY A 1 99 ? -9.624 -4.839 15.528 1.00 88.94 99 GLY A N 1
ATOM 775 C CA . GLY A 1 99 ? -9.670 -5.608 14.278 1.00 88.94 99 GLY A CA 1
ATOM 776 C C . GLY A 1 99 ? -9.615 -4.703 13.041 1.00 88.94 99 GLY A C 1
ATOM 777 O O . GLY A 1 99 ? -8.866 -4.959 12.101 1.00 88.94 99 GLY A O 1
ATOM 778 N N . ILE A 1 100 ? -10.353 -3.588 13.068 1.00 89.62 100 ILE A N 1
ATOM 779 C CA . ILE A 1 100 ? -10.419 -2.643 11.943 1.00 89.62 100 ILE A CA 1
ATOM 780 C C . ILE A 1 100 ? -9.059 -1.973 11.713 1.00 89.62 100 ILE A C 1
ATOM 782 O O . ILE A 1 100 ? -8.592 -1.910 10.575 1.00 89.62 100 ILE A O 1
ATOM 786 N N . THR A 1 101 ? -8.393 -1.503 12.771 1.00 92.31 101 THR A N 1
ATOM 787 C CA . THR A 1 101 ? -7.063 -0.884 12.647 1.00 92.31 101 THR A CA 1
ATOM 788 C C . THR A 1 101 ? -6.009 -1.879 12.164 1.00 92.31 101 THR A C 1
ATOM 790 O O . THR A 1 101 ? -5.148 -1.504 11.368 1.00 92.31 101 THR A O 1
ATOM 793 N N . PHE A 1 102 ? -6.112 -3.151 12.563 1.00 93.69 102 PHE A N 1
ATOM 794 C CA . PHE A 1 102 ? -5.242 -4.214 12.065 1.00 93.69 102 PHE A CA 1
ATOM 795 C C . PHE A 1 102 ? -5.418 -4.451 10.560 1.00 93.69 102 PHE A C 1
ATOM 797 O O . PHE A 1 102 ? -4.422 -4.504 9.840 1.00 93.69 102 PHE A O 1
ATOM 804 N N . ILE A 1 103 ? -6.657 -4.520 10.056 1.00 93.12 103 ILE A N 1
ATOM 805 C CA . ILE A 1 103 ? -6.919 -4.665 8.612 1.00 93.12 103 ILE A CA 1
ATOM 806 C C . ILE A 1 103 ? -6.366 -3.467 7.833 1.00 93.12 103 ILE A C 1
ATOM 808 O O . ILE A 1 103 ? -5.731 -3.655 6.797 1.00 93.12 103 ILE A O 1
ATOM 812 N N . VAL A 1 104 ? -6.567 -2.241 8.328 1.00 93.81 104 VAL A N 1
ATOM 813 C CA . VAL A 1 104 ? -6.049 -1.025 7.678 1.00 93.81 104 VAL A CA 1
ATOM 814 C C . VAL A 1 104 ? -4.518 -1.033 7.633 1.00 93.81 104 VAL A C 1
ATOM 816 O O . VAL A 1 104 ? -3.937 -0.740 6.588 1.00 93.81 104 VAL A O 1
ATOM 819 N N . GLY A 1 105 ? -3.859 -1.419 8.728 1.00 92.94 105 GLY A N 1
ATOM 820 C CA . GLY A 1 105 ? -2.401 -1.548 8.777 1.00 92.94 105 GLY A CA 1
ATOM 821 C C . GLY A 1 105 ? -1.870 -2.644 7.851 1.00 92.94 105 GLY A C 1
ATOM 822 O O . GLY A 1 105 ? -0.926 -2.410 7.097 1.00 92.94 105 GLY A O 1
ATOM 823 N N . ALA A 1 106 ? -2.510 -3.816 7.845 1.00 93.44 106 ALA A N 1
ATOM 824 C CA . ALA A 1 106 ? -2.148 -4.926 6.966 1.00 93.44 106 ALA A CA 1
ATOM 825 C C . ALA A 1 106 ? -2.305 -4.551 5.483 1.00 93.44 106 ALA A C 1
ATOM 827 O O . ALA A 1 106 ? -1.409 -4.816 4.682 1.00 93.44 106 ALA A O 1
ATOM 828 N N . ALA A 1 107 ? -3.396 -3.867 5.127 1.00 93.44 107 ALA A N 1
ATOM 829 C CA . ALA A 1 107 ? -3.612 -3.356 3.777 1.00 93.44 107 ALA A CA 1
ATOM 830 C C . ALA A 1 107 ? -2.528 -2.344 3.377 1.00 93.44 107 ALA A C 1
ATOM 832 O O . ALA A 1 107 ? -1.947 -2.465 2.299 1.00 93.44 107 ALA A O 1
ATOM 833 N N . MET A 1 108 ? -2.192 -1.395 4.258 1.00 92.81 108 MET A N 1
ATOM 834 C CA . MET A 1 108 ? -1.130 -0.419 4.000 1.00 92.81 108 MET A CA 1
ATOM 835 C C . MET A 1 108 ? 0.234 -1.093 3.799 1.00 92.81 108 MET A C 1
ATOM 837 O O . MET A 1 108 ? 0.958 -0.709 2.887 1.00 92.81 108 MET A O 1
ATOM 841 N N . SER A 1 109 ? 0.554 -2.130 4.582 1.00 91.44 109 SER A N 1
ATOM 842 C CA . SER A 1 109 ? 1.791 -2.906 4.421 1.00 91.44 109 SER A CA 1
ATOM 843 C C . SER A 1 109 ? 1.832 -3.713 3.124 1.00 91.44 109 SER A C 1
ATOM 845 O O . SER A 1 109 ? 2.915 -3.924 2.599 1.00 91.44 109 SER A O 1
ATOM 847 N N . SER A 1 110 ? 0.689 -4.190 2.623 1.00 90.44 110 SER A N 1
ATOM 848 C CA . SER A 1 110 ? 0.629 -4.932 1.354 1.00 90.44 110 SER A CA 1
ATOM 849 C C . SER A 1 110 ? 0.718 -4.035 0.116 1.00 90.44 110 SER A C 1
ATOM 851 O O . SER A 1 110 ? 1.089 -4.503 -0.954 1.00 90.44 110 SER A O 1
ATOM 853 N N . CYS A 1 111 ? 0.349 -2.758 0.255 1.00 86.81 111 CYS A N 1
ATOM 854 C CA . CYS A 1 111 ? 0.408 -1.766 -0.819 1.00 86.81 111 CYS A CA 1
ATOM 855 C C . CYS A 1 111 ? 1.765 -1.052 -0.917 1.00 86.81 111 CYS A C 1
ATOM 857 O O . CYS A 1 111 ? 2.002 -0.377 -1.920 1.00 86.81 111 CYS A O 1
ATOM 859 N N . ALA A 1 112 ? 2.581 -1.127 0.137 1.00 82.06 112 ALA A N 1
ATOM 860 C CA . ALA A 1 112 ? 3.917 -0.541 0.209 1.00 82.06 112 ALA A CA 1
ATOM 861 C C . ALA A 1 112 ? 4.942 -1.425 -0.510 1.00 82.06 112 ALA A C 1
ATOM 863 O O . ALA A 1 112 ? 5.776 -0.847 -1.243 1.00 82.06 112 ALA A O 1
#

Secondary structure (DSSP, 8-state):
--SHHHHHHHHHHHHHHHHHHHHHHHHHHHHHHHHHHHHHHHHHHHHHTSPP-SHHHHHHHHHHHHHHHHHHHHHHHHHHHHHHHHHHHHHHHT-HHHHHHHHHHHHHHHH-

Sequence (112 aa):
MGQTNTTMRTKGKSERMERKMSLTWIITVLCIIVVTLAYVLWNYIRIRKMPEGTADMIDMAAIIRSGANAFMKTEYKTIAIVVVLISLVLSLFVEKTSGITFIVGAAMSSCA

pLDDT: mean 85.96, std 11.16, range [52.78, 95.38]

Radius of gyration: 25.67 Å; chains: 1; bounding box: 37×61×67 Å